Protein AF-I1U781-F1 (afdb_monomer_lite)

pLDDT: mean 93.57, std 5.6, range [64.31, 97.62]

Sequence (49 aa):
MNLFILVLFFMLFSGILFYIFNFNHLLMMLLGLEYLLLILSLLFLLNLM

Secondary structure (DSSP, 8-state):
--HHHHHHHHHHHHHHHHHHHTTTSHHHHHHHHHHHHHHHHHHHHTT--

Structure (mmCIF, N/CA/C/O backbone):
data_AF-I1U781-F1
#
_entry.id   AF-I1U781-F1
#
loop_
_atom_site.group_PDB
_atom_site.id
_atom_site.type_symbol
_atom_site.label_atom_id
_atom_site.label_alt_id
_atom_site.label_comp_id
_atom_site.label_asym_id
_atom_site.label_entity_id
_atom_site.label_seq_id
_atom_site.pdbx_PDB_ins_code
_atom_site.Cartn_x
_atom_site.Cartn_y
_atom_site.Cartn_z
_atom_site.occupancy
_atom_site.B_iso_or_equiv
_atom_site.auth_seq_id
_atom_site.auth_comp_id
_atom_site.auth_asym_id
_atom_site.auth_atom_id
_atom_site.pdbx_PDB_model_num
ATOM 1 N N . MET A 1 1 ? -2.262 -0.566 19.438 1.00 64.31 1 MET A N 1
ATOM 2 C CA . MET A 1 1 ? -3.004 -0.724 18.167 1.00 64.31 1 MET A CA 1
ATOM 3 C C . MET A 1 1 ? -3.501 -2.152 18.064 1.00 64.31 1 MET A C 1
ATOM 5 O O . MET A 1 1 ? -2.798 -3.038 18.532 1.00 64.31 1 MET A O 1
ATOM 9 N N . ASN A 1 2 ? -4.681 -2.383 17.485 1.00 86.56 2 ASN A N 1
ATOM 10 C CA . ASN A 1 2 ? -5.145 -3.7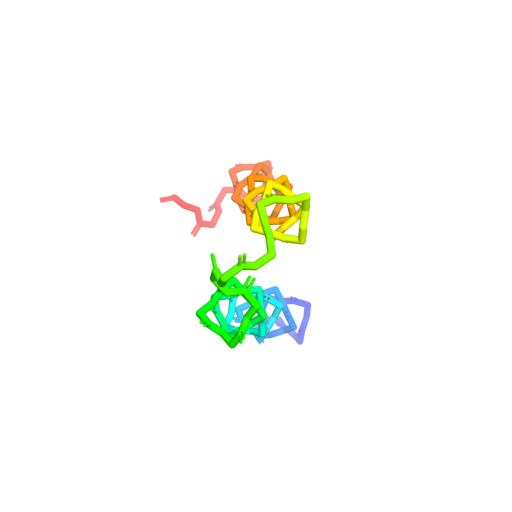46 17.209 1.00 86.56 2 ASN A CA 1
ATOM 11 C C . ASN A 1 2 ? -4.108 -4.492 16.355 1.00 86.56 2 ASN A C 1
ATOM 13 O O . ASN A 1 2 ? -3.543 -3.894 15.440 1.00 86.56 2 ASN A O 1
ATOM 17 N N . LEU A 1 3 ? -3.894 -5.787 16.620 1.00 92.00 3 LEU A N 1
ATOM 18 C CA . LEU A 1 3 ? -3.001 -6.648 15.824 1.00 92.00 3 LEU A CA 1
ATOM 19 C C . LEU A 1 3 ? -3.293 -6.529 14.322 1.00 92.00 3 LEU A C 1
ATOM 21 O O . LEU A 1 3 ? -2.376 -6.460 13.515 1.00 92.00 3 LEU A O 1
ATOM 25 N N . PHE A 1 4 ? -4.571 -6.401 13.965 1.00 92.25 4 PHE A N 1
ATOM 26 C CA . PHE A 1 4 ? -5.018 -6.162 12.597 1.00 92.25 4 PHE A CA 1
ATOM 27 C C . PHE A 1 4 ? -4.415 -4.897 11.959 1.00 92.25 4 PHE A C 1
ATOM 29 O O . PHE A 1 4 ? -3.962 -4.938 10.821 1.00 92.25 4 PHE A O 1
ATOM 36 N N . ILE A 1 5 ? -4.336 -3.789 12.701 1.00 92.19 5 ILE A N 1
ATOM 37 C CA . ILE A 1 5 ? -3.760 -2.532 12.203 1.00 92.19 5 ILE A CA 1
ATOM 38 C C . ILE A 1 5 ? -2.243 -2.669 12.021 1.00 92.19 5 ILE A C 1
ATOM 40 O O . ILE A 1 5 ? -1.682 -2.176 11.047 1.00 92.19 5 ILE A O 1
ATOM 44 N N . LEU A 1 6 ? -1.576 -3.387 12.929 1.00 93.06 6 LEU A N 1
ATOM 45 C CA . LEU A 1 6 ? -0.146 -3.670 12.807 1.00 93.06 6 LEU A CA 1
ATOM 46 C C . LEU A 1 6 ? 0.152 -4.529 11.568 1.00 93.06 6 LEU A C 1
ATOM 48 O O . LEU A 1 6 ? 1.110 -4.255 10.849 1.00 93.06 6 LEU A O 1
ATOM 52 N N . VAL A 1 7 ? -0.703 -5.514 11.276 1.00 94.56 7 VAL A N 1
ATOM 53 C CA . VAL A 1 7 ? -0.619 -6.314 10.045 1.00 94.56 7 VAL A CA 1
ATOM 54 C C . VAL A 1 7 ? -0.839 -5.446 8.804 1.00 94.56 7 VAL A C 1
ATOM 56 O O . VAL A 1 7 ? -0.075 -5.576 7.855 1.00 94.56 7 VAL A O 1
ATOM 59 N N . LEU A 1 8 ? -1.808 -4.524 8.809 1.00 94.50 8 LEU A N 1
ATOM 60 C CA . LEU A 1 8 ? -2.037 -3.609 7.680 1.00 94.50 8 LEU A CA 1
ATOM 61 C C . LEU A 1 8 ? -0.819 -2.722 7.386 1.00 94.50 8 LEU A C 1
ATOM 63 O O . LEU A 1 8 ? -0.437 -2.571 6.226 1.00 94.50 8 LEU A O 1
ATOM 67 N N . PHE A 1 9 ? -0.162 -2.183 8.416 1.00 94.62 9 PHE A N 1
ATOM 68 C CA . PHE A 1 9 ? 1.076 -1.423 8.218 1.00 94.62 9 PHE A CA 1
ATOM 69 C C . PHE A 1 9 ? 2.228 -2.295 7.713 1.00 94.62 9 PHE A C 1
ATOM 71 O O . PHE A 1 9 ? 3.001 -1.857 6.861 1.00 94.62 9 PHE A O 1
ATOM 78 N N . PHE 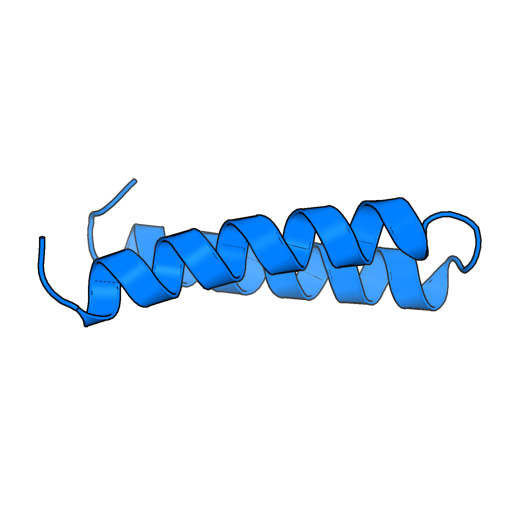A 1 10 ? 2.326 -3.541 8.183 1.00 96.31 10 PHE A N 1
ATOM 79 C CA . PHE A 1 10 ? 3.310 -4.488 7.664 1.00 96.31 10 PHE A CA 1
ATOM 80 C C . PHE A 1 10 ? 3.054 -4.835 6.189 1.00 96.31 10 PHE A C 1
ATOM 82 O O . PHE A 1 10 ? 3.999 -4.902 5.407 1.00 96.31 10 PHE A O 1
ATOM 89 N N . MET A 1 11 ? 1.786 -4.987 5.791 1.00 96.19 11 MET A N 1
ATOM 90 C CA . MET A 1 11 ? 1.379 -5.185 4.395 1.00 96.19 11 MET A CA 1
ATOM 91 C C . MET A 1 11 ? 1.731 -3.979 3.514 1.00 96.19 11 MET A C 1
ATOM 93 O O . MET A 1 11 ? 2.233 -4.155 2.407 1.00 96.19 11 MET A O 1
ATOM 97 N N . LEU A 1 12 ? 1.531 -2.747 3.998 1.00 96.12 12 LEU A N 1
ATOM 98 C CA . LEU A 1 12 ? 1.980 -1.543 3.284 1.00 96.12 12 LEU A CA 1
ATOM 99 C C . 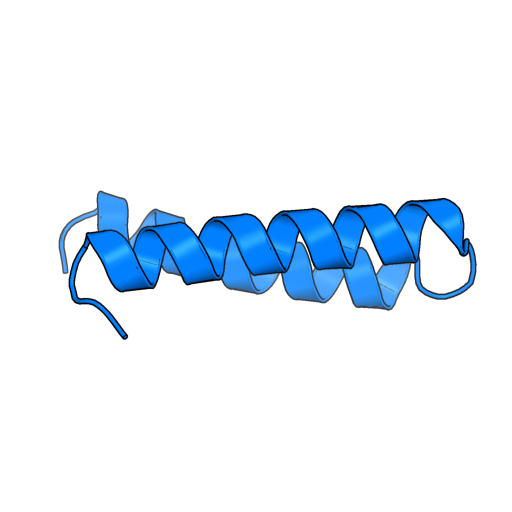LEU A 1 12 ? 3.491 -1.580 3.038 1.00 96.12 12 LEU A C 1
ATOM 101 O O . LEU A 1 12 ? 3.950 -1.369 1.917 1.00 96.12 12 LEU A O 1
ATOM 105 N N . PHE A 1 13 ? 4.263 -1.879 4.084 1.00 97.00 13 PHE A N 1
ATOM 106 C CA . PHE A 1 13 ? 5.717 -1.941 4.001 1.00 97.00 13 PHE A CA 1
ATOM 107 C C . PHE A 1 13 ? 6.199 -3.026 3.026 1.00 97.00 13 PHE A C 1
ATOM 109 O O . PHE A 1 13 ? 7.060 -2.761 2.186 1.00 97.00 13 PHE A O 1
ATOM 116 N N . SER A 1 14 ? 5.619 -4.229 3.079 1.00 95.88 14 SER A N 1
ATOM 117 C CA . SER A 1 14 ? 5.974 -5.312 2.157 1.00 95.88 14 SER A CA 1
ATOM 118 C C . SER A 1 14 ? 5.580 -5.003 0.710 1.00 95.88 14 SER A C 1
ATOM 120 O O . SER A 1 14 ? 6.335 -5.336 -0.202 1.00 95.88 14 SER A O 1
ATOM 122 N N . GLY A 1 15 ? 4.456 -4.315 0.490 1.00 96.19 15 GLY A N 1
ATOM 123 C CA . GLY A 1 15 ? 4.033 -3.851 -0.832 1.00 96.19 15 GLY A CA 1
ATOM 124 C C . GLY A 1 15 ? 5.023 -2.873 -1.460 1.00 96.19 15 GLY A C 1
ATOM 125 O O . GLY A 1 15 ? 5.377 -3.015 -2.630 1.00 96.19 15 GLY A O 1
ATOM 126 N N . ILE A 1 16 ? 5.536 -1.928 -0.665 1.00 96.44 16 ILE A N 1
ATOM 127 C CA . ILE A 1 16 ? 6.562 -0.975 -1.110 1.00 96.44 16 ILE A CA 1
ATOM 128 C C . ILE A 1 16 ? 7.850 -1.721 -1.474 1.00 96.44 16 ILE A C 1
ATOM 130 O O . ILE A 1 16 ? 8.420 -1.479 -2.538 1.00 96.44 16 ILE A O 1
ATOM 134 N N . LEU A 1 17 ? 8.295 -2.662 -0.632 1.00 96.69 17 LEU A N 1
ATOM 135 C CA . LEU A 1 17 ? 9.479 -3.475 -0.924 1.00 96.69 17 LEU A CA 1
ATOM 136 C C . LEU A 1 17 ? 9.307 -4.283 -2.214 1.00 96.69 17 LEU A C 1
ATOM 138 O O . LEU A 1 17 ? 10.202 -4.281 -3.056 1.00 96.69 17 LEU A O 1
ATOM 142 N N . PHE A 1 18 ? 8.159 -4.938 -2.398 1.00 94.25 18 PHE A N 1
ATOM 143 C CA . PHE A 1 18 ? 7.861 -5.708 -3.605 1.00 94.25 18 PHE A CA 1
ATOM 144 C C . PHE A 1 18 ? 7.930 -4.844 -4.871 1.00 94.25 18 PHE A C 1
ATOM 146 O O . PHE A 1 18 ? 8.538 -5.259 -5.859 1.00 94.25 18 PHE A O 1
ATOM 153 N N . TYR A 1 19 ? 7.358 -3.638 -4.828 1.00 94.94 19 TYR A N 1
ATOM 154 C CA . TYR A 1 19 ? 7.409 -2.683 -5.934 1.00 94.94 19 TYR A CA 1
ATOM 155 C C . TYR A 1 19 ? 8.847 -2.258 -6.265 1.00 94.94 19 TYR A C 1
ATOM 157 O O . TYR A 1 19 ? 9.235 -2.256 -7.432 1.00 94.94 19 TYR A O 1
ATOM 165 N N . ILE A 1 20 ? 9.657 -1.946 -5.248 1.00 94.88 20 ILE A N 1
ATOM 166 C CA . ILE A 1 20 ? 11.047 -1.505 -5.439 1.00 94.88 20 ILE A CA 1
ATOM 167 C C . ILE A 1 20 ? 11.916 -2.638 -5.998 1.00 94.88 20 ILE A C 1
ATOM 169 O O . ILE A 1 20 ? 12.651 -2.426 -6.961 1.00 94.88 20 ILE A O 1
ATOM 173 N N . PHE A 1 21 ? 11.830 -3.847 -5.434 1.00 96.00 21 PHE A N 1
ATOM 174 C CA . PHE A 1 21 ? 12.657 -4.974 -5.877 1.00 96.00 21 PHE A CA 1
ATOM 175 C C . PHE A 1 21 ? 12.320 -5.443 -7.296 1.00 96.00 21 PHE A C 1
ATOM 177 O O . PHE A 1 21 ? 13.217 -5.864 -8.023 1.00 96.00 21 PHE A O 1
ATOM 184 N N . ASN A 1 22 ? 11.056 -5.339 -7.714 1.00 92.31 22 ASN A N 1
ATOM 185 C CA . ASN A 1 22 ? 10.607 -5.769 -9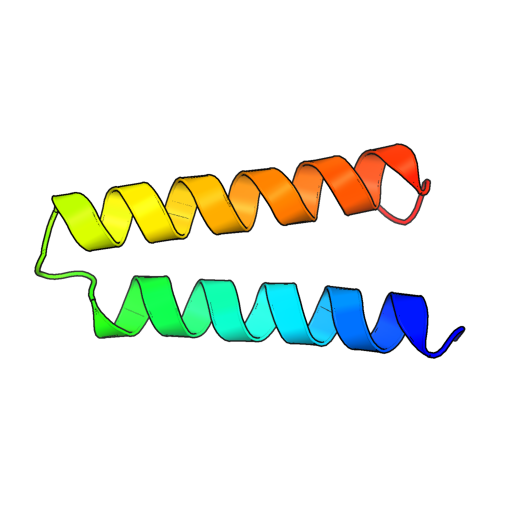.039 1.00 92.31 22 ASN A CA 1
ATOM 186 C C . ASN A 1 22 ? 10.434 -4.619 -10.044 1.00 92.31 22 ASN A C 1
ATOM 188 O O . ASN A 1 22 ? 9.809 -4.818 -11.085 1.00 92.31 22 ASN A O 1
ATOM 192 N N . PHE A 1 23 ? 11.011 -3.441 -9.776 1.00 92.06 23 PHE A N 1
ATOM 193 C CA . PHE A 1 23 ? 10.829 -2.228 -10.587 1.00 92.06 23 PHE A CA 1
ATOM 194 C C . PHE A 1 23 ? 11.138 -2.420 -12.082 1.00 92.06 23 PHE A C 1
ATOM 196 O O . PHE A 1 23 ? 10.517 -1.800 -12.939 1.00 92.06 23 PHE A O 1
ATOM 203 N N . ASN A 1 24 ? 12.074 -3.311 -12.416 1.00 92.50 24 ASN A N 1
ATOM 204 C CA . ASN A 1 24 ? 12.474 -3.568 -13.801 1.00 92.50 24 ASN A CA 1
ATOM 205 C C . ASN A 1 24 ? 11.439 -4.387 -14.603 1.00 92.50 24 ASN A C 1
ATOM 207 O O . ASN A 1 24 ? 11.418 -4.351 -15.832 1.00 92.50 24 ASN A O 1
ATOM 211 N N . HIS A 1 25 ? 10.570 -5.142 -13.929 1.00 94.88 25 HIS A N 1
ATOM 212 C CA . HIS A 1 25 ? 9.527 -5.934 -14.572 1.00 94.88 25 HIS A CA 1
ATOM 213 C C . HIS A 1 25 ? 8.212 -5.157 -14.555 1.00 94.88 25 HIS A C 1
ATOM 215 O O . HIS A 1 25 ? 7.492 -5.178 -13.562 1.00 94.88 25 HIS A O 1
ATOM 221 N N . LEU A 1 26 ? 7.872 -4.512 -15.676 1.00 92.81 26 LEU A N 1
ATOM 222 C CA . LEU A 1 26 ? 6.712 -3.614 -15.785 1.00 92.81 26 LEU A CA 1
ATOM 223 C C . LEU A 1 26 ? 5.410 -4.235 -15.255 1.00 92.81 26 LEU A C 1
ATOM 225 O O . LEU A 1 26 ? 4.687 -3.597 -14.497 1.00 92.81 26 LEU A O 1
ATOM 229 N N . LEU A 1 27 ? 5.128 -5.498 -15.588 1.00 94.69 27 LEU A N 1
ATOM 230 C CA . LEU A 1 27 ? 3.937 -6.189 -15.082 1.00 94.69 27 LEU A CA 1
ATOM 231 C C . LEU A 1 27 ? 3.963 -6.329 -13.551 1.00 94.69 27 LEU A C 1
ATOM 233 O O . LEU A 1 27 ? 2.967 -6.054 -12.891 1.00 94.69 27 LEU A O 1
ATOM 237 N N . MET A 1 28 ? 5.103 -6.708 -12.971 1.00 93.94 28 MET A N 1
ATOM 238 C CA . MET A 1 28 ? 5.249 -6.859 -11.518 1.00 93.94 28 MET A CA 1
ATOM 239 C C . MET A 1 28 ? 5.176 -5.512 -10.797 1.00 93.94 28 MET A C 1
ATOM 241 O O . MET A 1 28 ? 4.631 -5.426 -9.701 1.00 93.94 28 MET A O 1
ATOM 245 N N . MET A 1 29 ? 5.674 -4.452 -11.430 1.00 94.94 29 MET A N 1
ATOM 246 C CA . MET A 1 29 ? 5.537 -3.083 -10.951 1.00 94.94 29 MET A CA 1
ATOM 247 C C . MET A 1 29 ? 4.059 -2.665 -10.891 1.00 94.94 29 MET A C 1
ATOM 249 O O . MET A 1 29 ? 3.620 -2.154 -9.862 1.00 94.94 29 MET A O 1
ATOM 253 N N . LEU A 1 30 ? 3.276 -2.934 -11.946 1.00 95.88 30 LEU A N 1
ATOM 254 C CA . LEU A 1 30 ? 1.834 -2.655 -11.965 1.00 95.88 30 LEU A CA 1
ATOM 255 C C . LEU A 1 30 ? 1.083 -3.453 -10.892 1.00 95.88 30 LEU A C 1
ATOM 257 O O . LEU A 1 30 ? 0.308 -2.866 -10.144 1.00 95.88 30 LEU A O 1
ATOM 261 N N . LEU A 1 31 ? 1.378 -4.749 -10.739 1.00 96.25 31 LEU A N 1
ATOM 262 C CA . LEU A 1 31 ? 0.806 -5.567 -9.662 1.00 96.25 31 LEU A CA 1
ATOM 263 C C . LEU A 1 31 ? 1.166 -5.027 -8.269 1.00 96.25 31 LEU A C 1
ATOM 265 O O . LEU A 1 31 ? 0.335 -5.030 -7.363 1.00 96.25 31 LEU A O 1
ATOM 269 N N . GLY A 1 32 ? 2.395 -4.536 -8.090 1.00 96.12 32 GLY A N 1
ATOM 270 C CA . GLY A 1 32 ? 2.825 -3.900 -6.846 1.00 96.12 32 GLY A CA 1
ATOM 271 C C . GLY A 1 32 ? 2.035 -2.628 -6.539 1.00 96.12 32 GLY A C 1
ATOM 272 O O . GLY A 1 32 ? 1.644 -2.409 -5.393 1.00 96.12 32 GLY A O 1
ATOM 273 N N . LEU A 1 33 ? 1.743 -1.818 -7.560 1.00 95.81 33 LEU A N 1
ATOM 274 C CA . LEU A 1 33 ? 0.900 -0.630 -7.420 1.00 95.81 33 LEU A CA 1
ATOM 275 C C . LEU A 1 33 ? -0.551 -0.992 -7.099 1.00 95.81 33 LEU A C 1
ATOM 277 O O . LEU A 1 33 ? -1.118 -0.388 -6.194 1.00 95.81 33 LEU A O 1
ATOM 281 N N . GLU A 1 34 ? -1.137 -1.984 -7.772 1.00 97.00 34 GLU A N 1
ATOM 282 C CA . GLU A 1 34 ? -2.494 -2.463 -7.471 1.00 97.00 34 GLU A CA 1
ATOM 283 C C . GLU A 1 34 ? -2.606 -2.972 -6.028 1.00 97.00 34 GLU A C 1
ATOM 285 O O . GLU A 1 34 ? -3.560 -2.640 -5.321 1.00 97.00 34 GLU A O 1
ATOM 290 N N . TYR A 1 35 ? -1.598 -3.708 -5.551 1.00 96.75 35 TYR A N 1
ATOM 291 C CA . TYR A 1 35 ? -1.526 -4.170 -4.165 1.00 96.75 35 TYR A CA 1
ATOM 292 C C . TYR A 1 35 ? -1.466 -3.009 -3.160 1.00 96.75 35 TYR A C 1
ATOM 294 O O . TYR A 1 35 ? -2.197 -3.004 -2.168 1.00 96.75 35 TYR A O 1
ATOM 302 N N . LEU A 1 36 ? -0.641 -1.990 -3.425 1.00 97.06 36 LEU A N 1
ATOM 303 C CA . LEU A 1 36 ? -0.570 -0.787 -2.589 1.00 97.06 36 LEU A CA 1
ATOM 304 C C . LEU A 1 36 ? -1.899 -0.022 -2.571 1.00 97.06 36 LEU A C 1
ATOM 306 O O . LEU A 1 36 ? -2.341 0.421 -1.509 1.00 97.06 36 LEU A O 1
ATOM 310 N N . LEU A 1 37 ? -2.562 0.090 -3.723 1.00 97.62 37 LEU A N 1
ATOM 311 C CA . LEU A 1 37 ? -3.862 0.746 -3.863 1.00 97.62 37 LEU A CA 1
ATOM 312 C C . LEU A 1 37 ? -4.942 0.012 -3.058 1.00 97.62 37 LEU A C 1
ATOM 314 O O . LEU A 1 37 ? -5.746 0.646 -2.373 1.00 97.62 37 LEU 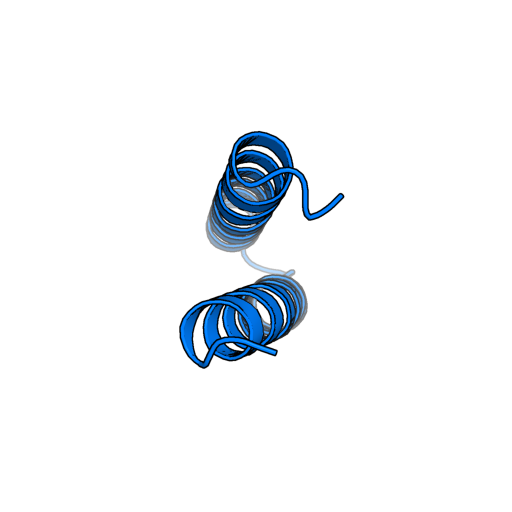A O 1
ATOM 318 N N . LEU A 1 38 ? -4.907 -1.323 -3.059 1.00 96.94 38 LEU A N 1
ATOM 319 C CA . LEU A 1 38 ? -5.802 -2.150 -2.257 1.00 96.94 38 LEU A CA 1
ATOM 320 C C . LEU A 1 38 ? -5.629 -1.873 -0.759 1.00 96.94 38 LEU A C 1
ATOM 322 O O . LEU A 1 38 ? -6.621 -1.657 -0.061 1.00 96.94 38 LEU A O 1
ATOM 326 N N . ILE A 1 39 ? -4.395 -1.813 -0.257 1.00 96.69 39 ILE A N 1
ATOM 327 C CA . ILE A 1 39 ? -4.167 -1.555 1.172 1.00 96.69 39 ILE A CA 1
ATOM 328 C C . ILE A 1 39 ? -4.576 -0.129 1.551 1.00 96.69 39 ILE A C 1
ATOM 330 O O . ILE A 1 39 ? -5.203 0.066 2.591 1.00 96.69 39 ILE A O 1
ATOM 334 N N . LEU A 1 40 ? -4.292 0.863 0.702 1.00 96.12 40 LEU A N 1
ATOM 335 C CA . LEU A 1 40 ? -4.741 2.241 0.925 1.00 96.12 40 LEU A CA 1
ATOM 336 C C . LEU A 1 40 ? -6.272 2.339 0.965 1.00 96.12 40 LEU A C 1
ATOM 338 O O . LEU A 1 40 ? -6.817 3.023 1.829 1.00 96.12 40 LEU A O 1
ATOM 342 N N . SER A 1 41 ? -6.973 1.607 0.095 1.00 95.50 41 SER A N 1
ATOM 343 C CA . SER A 1 41 ? -8.439 1.558 0.113 1.00 95.50 41 SER A CA 1
ATOM 344 C C . SER A 1 41 ? -8.989 0.920 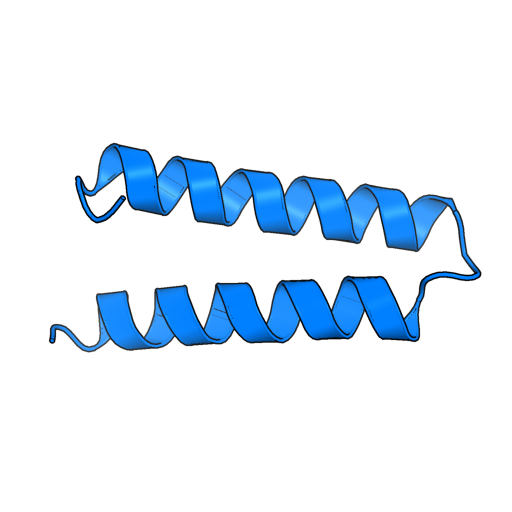1.397 1.00 95.50 41 SER A C 1
ATOM 346 O O . SER A 1 41 ? -9.959 1.415 1.968 1.00 95.50 41 SER A O 1
ATOM 348 N N . LEU A 1 42 ? -8.332 -0.127 1.911 1.00 94.56 42 LEU A N 1
ATOM 349 C CA . LEU A 1 42 ? -8.669 -0.745 3.196 1.00 94.56 42 LEU A CA 1
ATOM 350 C C . LEU A 1 42 ? -8.448 0.210 4.369 1.00 94.56 42 LEU A C 1
ATOM 352 O O . LEU A 1 42 ? -9.306 0.303 5.246 1.00 94.56 42 LEU A O 1
ATOM 356 N N . LEU A 1 43 ? -7.325 0.931 4.392 1.00 94.19 43 LEU A N 1
ATOM 357 C CA . LEU A 1 43 ? -7.056 1.910 5.445 1.00 94.19 43 LEU A CA 1
ATOM 358 C C . LEU A 1 43 ? -8.080 3.050 5.431 1.00 94.19 43 LEU A C 1
ATOM 360 O O . LEU A 1 43 ? -8.525 3.463 6.500 1.00 94.19 43 LEU A O 1
ATOM 364 N N . PHE A 1 44 ? -8.514 3.495 4.247 1.00 95.06 44 PHE A N 1
ATOM 365 C CA . PHE A 1 44 ? -9.601 4.465 4.105 1.00 95.06 44 PHE A CA 1
ATOM 366 C C . PHE A 1 44 ? -10.930 3.930 4.663 1.00 95.06 44 PHE A C 1
ATOM 368 O O . PHE A 1 44 ? -11.569 4.601 5.468 1.00 95.06 44 PHE A O 1
ATOM 375 N N . LEU A 1 45 ? -11.324 2.698 4.314 1.00 95.81 45 LEU A N 1
ATOM 376 C CA . LEU A 1 45 ? -12.560 2.074 4.818 1.00 95.81 45 LEU A CA 1
ATOM 377 C C . LEU A 1 45 ? -12.579 1.912 6.343 1.00 95.81 45 LEU A C 1
ATOM 379 O O . LEU A 1 45 ? -13.637 1.977 6.966 1.00 95.81 45 LEU A O 1
ATOM 383 N N . LEU A 1 46 ? -11.412 1.690 6.942 1.00 93.88 46 LEU A N 1
ATOM 384 C CA . LEU A 1 46 ? -11.244 1.543 8.387 1.00 93.88 46 LEU A CA 1
ATOM 385 C C . LEU A 1 46 ? -11.029 2.878 9.106 1.00 93.88 46 LEU A C 1
ATOM 387 O O . LEU A 1 46 ? -10.859 2.876 10.325 1.00 93.88 46 LEU A O 1
ATOM 391 N N . ASN A 1 47 ? -11.046 3.996 8.376 1.00 90.69 47 ASN A N 1
ATOM 392 C CA . ASN A 1 47 ? -10.830 5.338 8.911 1.00 90.69 47 ASN A CA 1
ATOM 393 C C . ASN A 1 47 ? -9.458 5.483 9.613 1.00 90.69 47 ASN A C 1
ATOM 395 O O . ASN A 1 47 ? -9.341 6.101 10.670 1.00 90.69 47 ASN A O 1
ATOM 399 N N . LEU A 1 48 ? -8.432 4.828 9.052 1.00 84.75 48 LEU A N 1
ATOM 400 C CA . LEU A 1 48 ? -7.044 4.816 9.541 1.00 84.75 48 LEU A CA 1
ATOM 401 C C . LEU A 1 48 ? -6.096 5.688 8.700 1.00 84.75 48 LEU A C 1
ATOM 403 O O . LEU A 1 48 ? -4.917 5.794 9.042 1.00 84.75 48 LEU A O 1
ATOM 407 N N . MET A 1 49 ? -6.610 6.272 7.615 1.00 75.19 49 MET A N 1
ATOM 408 C CA . MET A 1 49 ? -6.008 7.382 6.866 1.00 75.19 49 MET A CA 1
ATOM 409 C C . MET A 1 49 ? -6.675 8.681 7.297 1.00 75.19 49 MET A C 1
ATOM 411 O O . MET A 1 49 ? -5.942 9.678 7.457 1.00 75.19 49 MET A O 1
#

Radius of gyration: 11.66 Å; chains: 1; bounding box: 25×14×34 Å

Foldseek 3Di:
DPPVVVVLVVQLVVLVVQLVVCVVPVVSVVVSVVSNVVSVVVCVVVVVD

Organism: Diuraphis noxia (NCBI:txid143948)